Protein AF-A0A6C0J482-F1 (afdb_monomer)

Mean predicted aligned error: 6.35 Å

Solvent-accessible surface area (backbone atoms only — not comparable to full-atom values): 7439 Å² total; per-residue (Å²): 142,80,89,59,47,55,49,44,39,76,65,49,83,85,54,70,43,38,15,42,56,81,60,48,78,44,92,62,67,51,73,50,76,60,36,98,56,25,25,49,38,36,62,78,43,68,75,49,51,52,47,46,54,52,31,46,69,76,36,47,45,55,46,67,61,47,33,73,75,62,43,76,52,40,61,47,75,46,96,84,71,48,76,46,70,68,26,27,78,71,31,33,31,37,23,62,46,95,92,48,67,41,35,28,40,30,31,26,76,95,74,75,42,75,47,78,46,46,54,65,64,43,53,55,47,57,64,73,76,106

Structure (mmCIF, N/CA/C/O backbone):
data_AF-A0A6C0J482-F1
#
_entry.id   AF-A0A6C0J482-F1
#
loop_
_atom_site.group_PDB
_atom_site.id
_atom_site.type_symbol
_atom_site.label_atom_id
_atom_site.label_alt_id
_atom_site.label_comp_id
_atom_site.label_asym_id
_atom_site.label_entity_id
_atom_site.label_seq_id
_atom_site.pdbx_PDB_ins_code
_atom_site.Cartn_x
_atom_site.Cartn_y
_atom_site.Cartn_z
_atom_site.occupancy
_atom_site.B_iso_or_equiv
_atom_site.auth_seq_id
_atom_site.auth_comp_id
_atom_site.auth_asym_id
_atom_site.auth_atom_id
_atom_site.pdbx_PDB_model_num
ATOM 1 N N . MET A 1 1 ? 4.891 -6.454 -28.876 1.00 41.16 1 MET A N 1
ATOM 2 C CA . MET A 1 1 ? 4.840 -7.198 -27.600 1.00 41.16 1 MET A CA 1
ATOM 3 C C . MET A 1 1 ? 5.549 -6.371 -26.543 1.00 41.16 1 MET A C 1
ATOM 5 O O . MET A 1 1 ? 6.723 -6.107 -26.739 1.00 41.16 1 MET A O 1
ATOM 9 N N . SER A 1 2 ? 4.859 -5.928 -25.492 1.00 31.78 2 SER A N 1
ATOM 10 C CA . SER A 1 2 ? 5.462 -5.668 -24.174 1.00 31.78 2 SER A CA 1
ATOM 11 C C . SER A 1 2 ? 4.338 -5.309 -23.203 1.00 31.78 2 SER A C 1
ATOM 13 O O . SER A 1 2 ? 3.876 -4.170 -23.154 1.00 31.78 2 SER A O 1
ATOM 15 N N . THR A 1 3 ? 3.819 -6.297 -22.482 1.00 41.31 3 THR A N 1
ATOM 16 C CA . THR A 1 3 ? 2.988 -6.046 -21.302 1.00 41.31 3 THR A CA 1
ATOM 17 C C . THR A 1 3 ? 3.914 -5.549 -20.203 1.00 41.31 3 THR A C 1
ATOM 19 O O . THR A 1 3 ? 4.513 -6.333 -19.475 1.00 41.31 3 THR A O 1
ATOM 22 N N . THR A 1 4 ? 4.090 -4.231 -20.167 1.00 52.97 4 THR A N 1
ATOM 23 C CA . THR A 1 4 ? 4.883 -3.521 -19.164 1.00 52.97 4 THR A CA 1
ATOM 24 C C . THR A 1 4 ? 4.254 -3.769 -17.790 1.00 52.97 4 THR A C 1
ATOM 26 O O . THR A 1 4 ? 3.156 -3.280 -17.522 1.00 52.97 4 THR A O 1
ATOM 29 N N . ILE A 1 5 ? 4.916 -4.537 -16.921 1.00 61.94 5 ILE A N 1
ATOM 30 C CA . ILE A 1 5 ? 4.511 -4.664 -15.515 1.00 61.94 5 ILE A CA 1
ATOM 31 C C . ILE A 1 5 ? 5.040 -3.416 -14.811 1.00 61.94 5 ILE A C 1
ATOM 33 O O . ILE A 1 5 ? 6.175 -3.368 -14.343 1.00 61.94 5 ILE A O 1
ATOM 37 N N . ILE A 1 6 ? 4.239 -2.350 -14.851 1.00 68.19 6 ILE A N 1
ATOM 38 C CA . ILE A 1 6 ? 4.616 -1.054 -14.277 1.00 68.19 6 ILE A CA 1
ATOM 39 C C . ILE A 1 6 ? 4.280 -1.021 -12.787 1.00 68.19 6 ILE A C 1
ATOM 41 O O . ILE A 1 6 ? 4.961 -0.329 -12.056 1.00 68.19 6 ILE A O 1
ATOM 45 N N . TYR A 1 7 ? 3.323 -1.824 -12.315 1.00 80.31 7 TYR A N 1
ATOM 46 C CA . TYR A 1 7 ? 2.885 -1.841 -10.920 1.00 80.31 7 TYR A CA 1
ATOM 47 C C . TYR A 1 7 ? 3.832 -2.625 -9.997 1.00 80.31 7 TYR A C 1
ATOM 49 O O . TYR A 1 7 ? 4.496 -3.576 -10.440 1.00 80.31 7 TYR A O 1
ATOM 57 N N . PRO A 1 8 ? 3.893 -2.252 -8.707 1.00 80.06 8 PRO A N 1
ATOM 58 C CA . PRO A 1 8 ? 4.647 -3.018 -7.734 1.00 80.06 8 PRO A CA 1
ATOM 59 C C . PRO A 1 8 ? 4.005 -4.395 -7.552 1.00 80.06 8 PRO A C 1
ATOM 61 O O . PRO A 1 8 ? 2.791 -4.546 -7.668 1.00 80.06 8 PRO A O 1
ATOM 64 N N . HIS A 1 9 ? 4.837 -5.401 -7.304 1.00 77.69 9 HIS A N 1
ATOM 65 C CA . HIS A 1 9 ? 4.429 -6.800 -7.172 1.00 77.69 9 HIS A CA 1
ATOM 66 C C . HIS A 1 9 ? 5.263 -7.494 -6.097 1.00 77.69 9 HIS A C 1
ATOM 68 O O . HIS A 1 9 ? 6.298 -6.985 -5.650 1.00 77.69 9 HIS A O 1
ATOM 74 N N . ARG A 1 10 ? 4.826 -8.692 -5.697 1.00 77.88 10 ARG A N 1
ATOM 75 C CA . ARG A 1 10 ? 5.607 -9.546 -4.799 1.00 77.88 10 ARG A CA 1
ATOM 76 C C . ARG A 1 10 ? 6.900 -9.963 -5.498 1.00 77.88 10 ARG A C 1
ATOM 78 O O . ARG A 1 10 ? 6.890 -10.620 -6.540 1.00 77.88 10 ARG A O 1
ATOM 85 N N . ILE A 1 11 ? 8.025 -9.583 -4.909 1.00 73.94 11 ILE A N 1
ATOM 86 C CA . ILE A 1 11 ? 9.365 -9.964 -5.340 1.00 73.94 11 ILE A CA 1
ATOM 87 C C . ILE A 1 11 ? 9.611 -11.396 -4.854 1.00 73.94 11 ILE A C 1
ATOM 89 O O . ILE A 1 11 ? 10.184 -11.639 -3.791 1.00 73.94 11 ILE A O 1
ATOM 93 N N . GLU A 1 12 ? 9.132 -12.366 -5.629 1.00 66.94 12 GLU A N 1
ATOM 94 C CA . GLU A 1 12 ? 9.393 -13.783 -5.388 1.00 66.94 12 GLU A CA 1
ATOM 95 C C . GLU A 1 12 ? 10.813 -14.183 -5.817 1.00 66.94 12 GLU A C 1
ATOM 97 O O . GLU A 1 12 ? 11.409 -13.601 -6.729 1.00 66.94 12 GLU A O 1
ATOM 102 N N . PHE A 1 13 ? 11.350 -15.251 -5.211 1.00 57.16 13 PHE A N 1
ATOM 103 C CA . PHE A 1 13 ? 12.639 -15.838 -5.604 1.00 57.16 13 PHE A CA 1
ATOM 104 C C . PHE A 1 13 ? 12.699 -16.219 -7.097 1.00 57.16 13 PHE A C 1
ATOM 106 O O . PHE A 1 13 ? 13.783 -16.192 -7.675 1.00 57.16 13 PHE A O 1
ATOM 113 N N . LEU A 1 14 ? 11.555 -16.528 -7.721 1.00 50.66 14 LEU A N 1
ATOM 114 C CA . LEU A 1 14 ? 11.443 -16.964 -9.118 1.00 50.66 14 LEU A CA 1
ATOM 115 C C . LEU A 1 14 ? 11.651 -15.836 -10.145 1.00 50.66 14 LEU A C 1
ATOM 117 O O . LEU A 1 14 ? 12.044 -16.116 -11.275 1.00 50.66 14 LEU A O 1
ATOM 121 N N . ASN A 1 15 ? 11.456 -14.569 -9.758 1.00 57.84 15 ASN A N 1
ATOM 122 C CA . ASN A 1 15 ? 11.677 -13.409 -10.636 1.00 57.84 15 ASN A CA 1
ATOM 123 C C . ASN A 1 15 ? 13.085 -12.806 -10.503 1.00 57.84 15 ASN A C 1
ATOM 125 O O . ASN A 1 15 ? 13.415 -11.823 -11.174 1.00 57.84 15 ASN A O 1
ATOM 129 N N . ARG A 1 16 ? 13.951 -13.408 -9.676 1.00 65.19 16 ARG A N 1
ATOM 130 C CA . ARG A 1 16 ? 15.355 -13.001 -9.571 1.00 65.19 16 ARG A CA 1
ATOM 131 C C . ARG A 1 16 ? 16.025 -13.160 -10.928 1.00 65.19 16 ARG A C 1
ATOM 133 O O . ARG A 1 16 ? 16.144 -14.260 -11.454 1.00 65.19 16 ARG A O 1
ATOM 140 N N . GLY A 1 17 ? 16.472 -12.045 -11.486 1.00 73.56 17 GLY A N 1
ATOM 141 C CA . GLY A 1 17 ? 17.183 -12.027 -12.758 1.00 73.56 17 GLY A CA 1
ATOM 142 C C . GLY A 1 17 ? 16.494 -11.222 -13.851 1.00 73.56 17 GLY A C 1
ATOM 143 O O . GLY A 1 17 ? 17.178 -10.925 -14.817 1.00 73.56 17 GLY A O 1
ATOM 144 N N . LYS A 1 18 ? 15.214 -10.829 -13.730 1.00 83.75 18 LYS A N 1
ATOM 145 C CA . LYS A 1 18 ? 14.492 -10.109 -14.800 1.00 83.75 18 LYS A CA 1
ATOM 14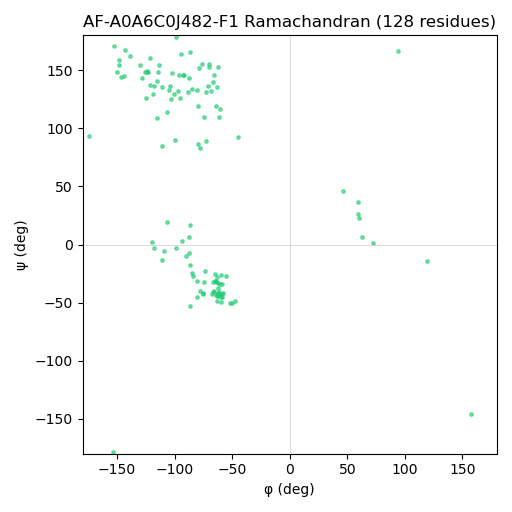6 C C . LYS A 1 18 ? 14.035 -8.715 -14.389 1.00 83.75 18 LYS A C 1
ATOM 148 O O . LYS A 1 18 ? 13.462 -8.542 -13.322 1.00 83.75 18 LYS A O 1
ATOM 153 N N . CYS A 1 19 ? 14.219 -7.729 -15.264 1.00 85.12 19 CYS A N 1
ATOM 154 C CA . CYS A 1 19 ? 13.655 -6.398 -15.047 1.00 85.12 19 CYS A CA 1
ATOM 155 C C . CYS A 1 19 ? 12.123 -6.409 -15.149 1.00 85.12 19 CYS A C 1
ATOM 157 O O . CYS A 1 19 ? 11.577 -6.898 -16.136 1.00 85.12 19 CYS A O 1
ATOM 159 N N . SER A 1 20 ? 11.434 -5.795 -14.187 1.00 82.38 20 SER A N 1
ATOM 160 C CA . SER A 1 20 ? 9.969 -5.674 -14.164 1.00 82.38 20 SER A CA 1
ATOM 161 C C . SER A 1 20 ? 9.415 -4.854 -15.334 1.00 82.38 20 SER A C 1
ATOM 163 O O . SER A 1 20 ? 8.301 -5.089 -15.789 1.00 82.38 20 SER A O 1
ATOM 165 N N . VAL A 1 21 ? 10.207 -3.916 -15.861 1.00 85.94 21 VAL A N 1
ATOM 166 C CA . VAL A 1 21 ? 9.773 -3.002 -16.925 1.00 85.94 21 VAL A CA 1
ATOM 167 C C . VAL A 1 21 ? 9.969 -3.607 -18.312 1.00 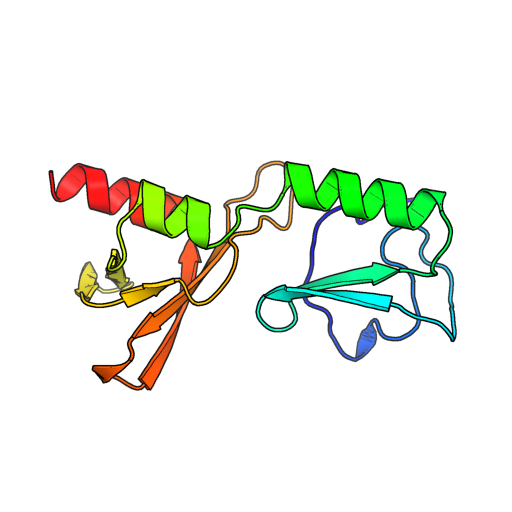85.94 21 VAL A C 1
ATOM 169 O O . VAL A 1 21 ? 9.038 -3.623 -19.114 1.00 85.94 21 VAL A O 1
ATOM 172 N N . CYS A 1 22 ? 11.183 -4.071 -18.621 1.00 86.38 22 CYS A N 1
ATOM 173 C CA . CYS A 1 22 ? 11.549 -4.522 -19.968 1.00 86.38 22 CYS A CA 1
ATOM 174 C C . CYS A 1 22 ? 11.738 -6.040 -20.097 1.00 86.38 22 CYS A C 1
ATOM 176 O O . CYS A 1 22 ? 11.956 -6.531 -21.201 1.00 86.38 22 CYS A O 1
ATOM 178 N N . GLY A 1 23 ? 11.674 -6.793 -18.995 1.00 84.94 23 GLY A N 1
ATOM 179 C CA . GLY A 1 23 ? 11.809 -8.253 -18.990 1.00 84.94 23 GLY A CA 1
ATOM 180 C C . GLY A 1 23 ? 13.225 -8.780 -19.245 1.00 84.94 23 GLY A C 1
ATOM 181 O O . GLY A 1 23 ? 13.412 -9.998 -19.280 1.00 84.94 23 GLY A O 1
ATOM 182 N N . SER A 1 24 ? 14.223 -7.906 -19.425 1.00 84.69 24 SER A N 1
ATOM 183 C CA . SER A 1 24 ? 15.596 -8.315 -19.731 1.00 84.69 24 SER A CA 1
ATOM 184 C C . SER A 1 24 ? 16.237 -9.067 -18.566 1.00 84.69 24 SER A C 1
ATOM 186 O O . SER A 1 24 ? 16.055 -8.705 -17.400 1.00 84.69 24 SER A O 1
ATOM 188 N N . LEU A 1 25 ? 16.999 -10.117 -18.893 1.00 83.94 25 LEU A N 1
ATOM 189 C CA . LEU A 1 25 ? 17.823 -10.821 -17.918 1.00 83.94 25 LEU A CA 1
ATOM 190 C C . LEU A 1 25 ? 19.035 -9.954 -17.541 1.00 83.94 25 LEU A C 1
ATOM 192 O O . LEU A 1 25 ? 19.725 -9.446 -18.422 1.00 83.94 25 LEU A O 1
ATOM 196 N N . THR A 1 26 ? 19.312 -9.788 -16.250 1.00 72.12 26 THR A N 1
ATOM 197 C CA . THR A 1 26 ? 20.441 -8.993 -15.744 1.00 72.12 26 THR A CA 1
ATOM 198 C C . THR A 1 26 ? 21.059 -9.613 -14.489 1.00 72.12 26 THR A C 1
ATOM 200 O O . THR A 1 26 ? 20.368 -10.174 -13.640 1.00 72.12 26 THR A O 1
ATOM 203 N N . GLN A 1 27 ? 22.384 -9.486 -14.366 1.00 65.00 27 GLN A N 1
ATOM 204 C CA . GLN A 1 27 ? 23.140 -9.849 -13.160 1.00 65.00 27 GLN A CA 1
ATOM 205 C C . GLN A 1 27 ? 23.195 -8.709 -12.130 1.00 65.00 27 GLN A C 1
ATOM 207 O O . GLN A 1 27 ? 23.489 -8.945 -10.961 1.00 65.00 27 GLN A O 1
ATOM 212 N N . LYS A 1 28 ? 22.913 -7.468 -12.549 1.00 65.88 28 LYS A N 1
ATOM 213 C CA . LYS A 1 28 ? 22.951 -6.269 -11.706 1.00 65.88 28 LYS A CA 1
ATOM 214 C C . LYS A 1 28 ? 21.527 -5.770 -11.507 1.00 65.88 28 LYS A C 1
ATOM 216 O O . LYS A 1 28 ? 21.046 -4.919 -12.252 1.00 65.88 28 LYS A O 1
ATOM 221 N N . ILE A 1 29 ? 20.859 -6.357 -10.524 1.00 64.69 29 ILE A N 1
ATOM 222 C CA . ILE A 1 29 ? 19.488 -6.025 -10.156 1.00 64.69 29 ILE A CA 1
ATOM 223 C C . ILE A 1 29 ? 19.482 -5.115 -8.943 1.00 64.69 29 ILE A C 1
ATOM 225 O O . ILE A 1 29 ? 20.090 -5.440 -7.924 1.00 64.69 29 ILE A O 1
ATOM 229 N N . VAL A 1 30 ? 18.745 -4.011 -9.043 1.00 68.94 30 VAL A N 1
ATOM 230 C CA . VAL A 1 30 ? 18.389 -3.188 -7.884 1.00 68.94 30 VAL A CA 1
ATOM 231 C C . VAL A 1 30 ? 16.943 -3.482 -7.512 1.00 68.94 30 VAL A C 1
ATOM 233 O O . VAL A 1 30 ? 16.043 -3.395 -8.350 1.00 68.94 30 VAL A O 1
ATOM 236 N N . ASN A 1 31 ? 16.744 -3.859 -6.249 1.00 69.69 31 ASN A N 1
ATOM 237 C CA . ASN A 1 31 ? 15.428 -4.086 -5.666 1.00 69.69 31 ASN A CA 1
ATOM 238 C C . ASN A 1 31 ? 14.984 -2.816 -4.949 1.00 69.69 31 ASN A C 1
ATOM 240 O O . ASN A 1 31 ? 15.687 -2.310 -4.074 1.00 69.69 31 ASN A O 1
ATOM 244 N N . THR A 1 32 ? 13.805 -2.326 -5.303 1.00 67.56 32 THR A N 1
ATOM 245 C CA . THR A 1 32 ? 13.155 -1.213 -4.608 1.00 67.56 32 THR A CA 1
ATOM 246 C C . THR A 1 32 ? 12.121 -1.805 -3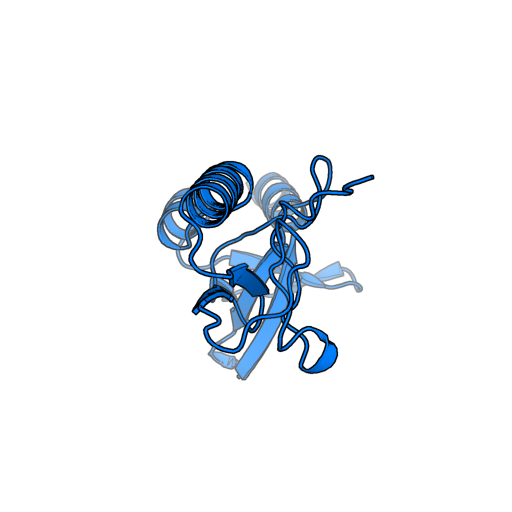.659 1.00 67.56 32 THR A C 1
ATOM 248 O O . THR A 1 32 ? 10.996 -2.073 -4.053 1.00 67.56 32 THR A O 1
ATOM 251 N N . ASN A 1 33 ? 12.515 -2.106 -2.421 1.00 66.44 33 ASN A N 1
ATOM 252 C CA . ASN A 1 33 ? 11.582 -2.652 -1.432 1.00 66.44 33 ASN A CA 1
ATOM 253 C C . ASN A 1 33 ? 10.652 -1.532 -0.935 1.00 66.44 33 ASN A C 1
ATOM 255 O O . ASN A 1 33 ? 11.095 -0.641 -0.216 1.00 66.44 33 ASN A O 1
ATOM 259 N N . LEU A 1 34 ? 9.376 -1.588 -1.319 1.00 68.94 34 LEU A N 1
ATOM 260 C CA . LEU A 1 34 ? 8.305 -0.704 -0.846 1.00 68.94 34 LEU A CA 1
ATOM 261 C C . LEU A 1 34 ? 7.759 -1.120 0.520 1.00 68.94 34 LEU A C 1
ATOM 263 O O . LEU A 1 34 ? 7.479 -0.296 1.387 1.00 68.94 34 LEU A O 1
ATOM 267 N N . SER A 1 35 ? 7.535 -2.422 0.655 1.00 67.88 35 SER A N 1
ATOM 268 C CA . SER A 1 35 ? 7.006 -3.100 1.832 1.00 67.88 35 SER A CA 1
ATOM 269 C C . SER A 1 35 ? 7.510 -4.545 1.811 1.00 67.88 35 SER A C 1
ATOM 271 O O . SER A 1 35 ? 8.299 -4.903 0.936 1.00 67.88 35 SER A O 1
ATOM 273 N N . HIS A 1 36 ? 7.114 -5.367 2.783 1.00 67.25 36 HIS A N 1
ATOM 274 C CA . HIS A 1 36 ? 7.557 -6.755 2.967 1.00 67.25 36 HIS A CA 1
ATOM 275 C C . HIS A 1 36 ? 7.578 -7.573 1.654 1.00 67.25 36 HIS A C 1
ATOM 277 O O . HIS A 1 36 ? 6.589 -8.201 1.283 1.00 67.25 36 HIS A O 1
ATOM 283 N N . PHE A 1 37 ? 8.735 -7.597 0.979 1.00 72.69 37 PHE A N 1
ATOM 284 C CA . PHE A 1 37 ? 8.960 -8.225 -0.332 1.00 72.69 37 PHE A CA 1
ATOM 285 C C . PHE A 1 37 ? 8.091 -7.681 -1.474 1.00 72.69 37 PHE A C 1
ATOM 287 O O . PHE A 1 37 ? 7.835 -8.398 -2.435 1.00 72.69 37 PHE A O 1
ATOM 294 N N . PHE A 1 38 ? 7.640 -6.433 -1.394 1.00 79.62 38 PHE A N 1
ATOM 295 C CA . PHE A 1 38 ? 6.839 -5.792 -2.431 1.00 79.62 38 PHE A CA 1
ATOM 296 C C . PHE A 1 38 ? 7.642 -4.693 -3.122 1.00 79.62 38 PHE A C 1
ATOM 298 O O . PHE A 1 38 ? 8.309 -3.911 -2.442 1.00 79.62 38 PHE A O 1
ATOM 305 N N . GLY A 1 39 ? 7.593 -4.617 -4.451 1.00 84.25 39 GLY A N 1
ATOM 306 C CA . GLY A 1 39 ? 8.321 -3.587 -5.186 1.00 84.25 39 GLY A CA 1
ATOM 307 C C . GLY A 1 39 ? 8.605 -3.930 -6.639 1.00 84.25 39 GLY A C 1
ATOM 308 O O . GLY A 1 39 ? 7.805 -4.594 -7.297 1.00 84.25 39 GLY A O 1
ATOM 309 N N . TRP A 1 40 ? 9.757 -3.463 -7.128 1.00 85.62 40 TRP A N 1
ATOM 310 C CA . TRP A 1 40 ? 10.229 -3.711 -8.490 1.00 85.62 40 TRP A CA 1
ATOM 311 C C . TRP A 1 40 ? 11.666 -4.208 -8.525 1.00 85.62 40 TRP A C 1
ATOM 313 O O . TRP A 1 40 ? 12.501 -3.884 -7.674 1.00 85.62 40 TRP A O 1
ATOM 323 N N . THR A 1 41 ? 11.955 -4.921 -9.604 1.00 83.94 41 THR A N 1
ATOM 324 C CA . THR A 1 41 ? 13.276 -5.379 -10.008 1.00 83.94 41 THR A CA 1
ATOM 325 C C . THR A 1 41 ? 13.736 -4.536 -11.201 1.00 83.94 41 THR A C 1
ATOM 327 O O . THR A 1 41 ? 13.142 -4.600 -12.279 1.00 83.94 41 THR A O 1
ATOM 330 N N . SER A 1 42 ? 14.790 -3.731 -11.043 1.00 82.75 42 SER A N 1
ATOM 331 C CA . SER A 1 42 ? 15.330 -2.905 -12.139 1.00 82.75 42 SER A CA 1
ATOM 332 C C . SER A 1 42 ? 16.597 -3.499 -12.759 1.00 82.75 42 SER A C 1
ATOM 334 O O . SER A 1 42 ? 17.415 -4.096 -12.060 1.00 82.75 42 SER A O 1
ATOM 336 N N . CYS A 1 43 ? 16.788 -3.289 -14.068 1.00 85.75 43 CYS A N 1
ATOM 337 C CA . CYS A 1 43 ? 18.058 -3.524 -14.765 1.00 85.75 43 CYS A CA 1
ATOM 338 C C . CYS A 1 43 ? 19.015 -2.317 -14.739 1.00 85.75 43 CYS A C 1
ATOM 340 O O . CYS A 1 43 ? 20.058 -2.376 -15.391 1.00 85.75 43 CYS A O 1
ATOM 342 N N . ASN A 1 44 ? 18.686 -1.246 -14.003 1.00 82.25 44 ASN A N 1
ATOM 343 C CA . ASN A 1 44 ? 19.441 0.017 -13.925 1.00 82.25 44 ASN A CA 1
ATOM 344 C C . ASN A 1 44 ? 19.603 0.747 -15.268 1.00 82.25 44 ASN A C 1
ATOM 346 O O . ASN A 1 44 ? 20.552 1.508 -15.467 1.00 82.25 44 ASN A O 1
ATOM 350 N N . GLN A 1 45 ? 18.717 0.483 -16.228 1.00 87.50 45 GLN A N 1
ATOM 351 C CA . GLN A 1 45 ? 18.598 1.331 -17.406 1.00 87.50 45 GLN A CA 1
ATOM 352 C C . GLN A 1 45 ? 17.764 2.553 -17.034 1.00 87.50 45 GLN A C 1
ATOM 354 O O . GLN A 1 45 ? 16.685 2.400 -16.464 1.00 87.50 45 GLN A O 1
ATOM 359 N N . LYS A 1 46 ? 18.237 3.745 -17.417 1.00 88.75 46 LYS A N 1
ATOM 360 C CA . LYS A 1 46 ? 17.596 5.029 -17.096 1.00 88.75 46 LYS A CA 1
ATOM 361 C C . LYS A 1 46 ? 16.088 5.021 -17.380 1.00 88.75 46 LYS A C 1
ATOM 363 O O . LYS A 1 46 ? 15.304 5.337 -16.494 1.00 88.75 46 LYS A O 1
ATOM 368 N N . ASP A 1 47 ? 15.683 4.555 -18.559 1.00 88.88 47 ASP A N 1
ATOM 369 C CA . ASP A 1 47 ? 14.271 4.493 -18.961 1.00 88.88 47 ASP A CA 1
ATOM 370 C C . ASP A 1 47 ? 13.432 3.543 -18.087 1.00 88.88 47 ASP A C 1
ATOM 372 O O . ASP A 1 47 ? 12.234 3.756 -17.892 1.00 88.88 47 ASP A O 1
ATOM 376 N N . CYS A 1 48 ? 14.036 2.469 -17.566 1.00 87.06 48 CYS A N 1
ATOM 377 C CA . CYS A 1 48 ? 13.360 1.544 -16.656 1.00 87.06 48 CYS A CA 1
ATOM 378 C C . CYS A 1 48 ? 13.219 2.154 -15.259 1.00 87.06 48 CYS A C 1
ATOM 380 O O . CYS A 1 48 ? 12.148 2.059 -14.662 1.00 87.06 48 CYS A O 1
ATOM 382 N N . ASP A 1 49 ? 14.261 2.824 -14.769 1.00 85.31 49 ASP A N 1
ATOM 383 C CA . ASP A 1 49 ? 14.244 3.494 -13.467 1.00 85.31 49 ASP A CA 1
ATOM 384 C C . ASP A 1 49 ? 13.248 4.660 -13.444 1.00 85.31 49 ASP A C 1
ATOM 386 O O . ASP A 1 49 ? 12.501 4.820 -12.478 1.00 85.31 49 ASP A O 1
ATOM 390 N N . GLU A 1 50 ? 13.168 5.439 -14.526 1.00 88.50 50 GLU A N 1
ATOM 391 C CA . GLU A 1 50 ? 12.185 6.518 -14.670 1.00 88.50 50 GLU A CA 1
ATOM 392 C C . GLU A 1 50 ? 10.747 5.984 -14.651 1.00 88.50 50 GLU A C 1
ATO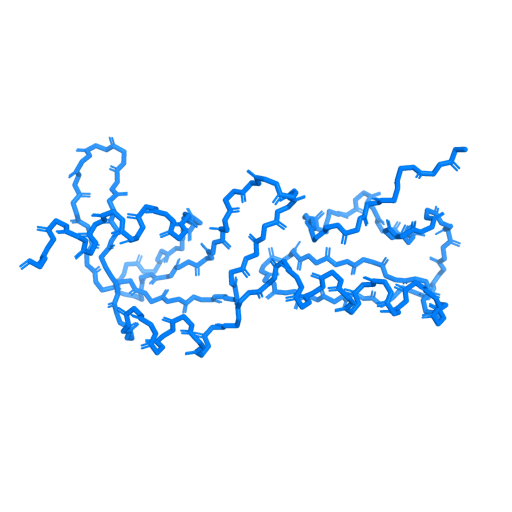M 394 O O . GLU A 1 50 ? 9.895 6.544 -13.958 1.00 88.50 50 GLU A O 1
ATOM 399 N N . LYS A 1 51 ? 10.481 4.854 -15.320 1.00 88.12 51 LYS A N 1
ATOM 400 C CA . LYS A 1 51 ? 9.162 4.198 -15.297 1.00 88.12 51 LYS A CA 1
ATOM 401 C C . LYS A 1 51 ? 8.803 3.636 -13.925 1.00 88.12 51 LYS A C 1
ATOM 403 O O . LYS A 1 51 ? 7.662 3.782 -13.496 1.00 88.12 51 LYS A O 1
ATOM 408 N N . ILE A 1 52 ? 9.759 3.027 -13.221 1.00 86.69 52 ILE A N 1
ATOM 409 C CA . ILE A 1 52 ? 9.551 2.553 -11.844 1.00 86.69 52 ILE A CA 1
ATOM 410 C C . ILE A 1 52 ? 9.246 3.737 -10.926 1.00 86.69 52 ILE A C 1
ATOM 412 O O . ILE A 1 52 ? 8.301 3.677 -10.146 1.00 86.69 52 ILE A O 1
ATOM 416 N N . LYS A 1 53 ? 9.992 4.840 -11.050 1.00 86.50 53 LYS A N 1
ATOM 417 C CA . LYS A 1 53 ? 9.759 6.054 -10.260 1.00 86.50 53 LYS A CA 1
ATOM 418 C C . LYS A 1 53 ? 8.387 6.664 -10.543 1.00 86.50 53 LYS A C 1
ATOM 420 O O . LYS A 1 53 ? 7.702 7.075 -9.609 1.00 86.50 53 LYS A O 1
ATOM 425 N N . GLN A 1 54 ? 7.979 6.716 -11.810 1.00 87.44 54 GLN A N 1
ATOM 426 C CA . GLN A 1 54 ? 6.639 7.163 -12.172 1.00 87.44 54 GLN A CA 1
ATOM 427 C C . GLN A 1 54 ? 5.582 6.267 -11.521 1.00 87.44 54 GLN A C 1
ATOM 429 O O . GLN A 1 54 ? 4.694 6.781 -10.844 1.00 87.44 54 GLN A O 1
ATOM 434 N N . SER A 1 55 ? 5.722 4.942 -11.639 1.00 87.44 55 SER A N 1
ATOM 435 C CA . SER A 1 55 ? 4.783 4.030 -10.992 1.00 87.44 55 SER A CA 1
ATOM 436 C C . SER A 1 55 ? 4.742 4.222 -9.490 1.00 87.44 55 SER A C 1
ATOM 438 O O . SER A 1 55 ? 3.656 4.281 -8.934 1.00 87.44 55 SER A O 1
ATOM 440 N N . TYR A 1 56 ? 5.896 4.333 -8.831 1.00 87.75 56 TYR A N 1
ATOM 441 C CA . TYR A 1 56 ? 5.979 4.540 -7.390 1.00 87.75 56 TYR A CA 1
ATOM 442 C C . TYR A 1 56 ? 5.076 5.691 -6.954 1.00 87.75 56 TYR A C 1
ATOM 444 O O . TYR A 1 56 ? 4.248 5.508 -6.063 1.00 87.75 56 TYR A O 1
ATOM 452 N N . ASN A 1 57 ? 5.188 6.835 -7.630 1.00 86.62 57 ASN A N 1
ATOM 453 C CA . ASN A 1 57 ? 4.418 8.034 -7.311 1.00 86.62 57 ASN A CA 1
ATOM 454 C C . ASN A 1 57 ? 2.912 7.857 -7.564 1.00 86.62 57 ASN A C 1
ATOM 456 O O . ASN A 1 57 ? 2.099 8.458 -6.870 1.00 86.62 57 ASN A O 1
ATOM 460 N N . GLU A 1 58 ? 2.530 7.050 -8.554 1.00 87.69 58 GLU A N 1
ATOM 461 C CA . GLU A 1 58 ? 1.126 6.809 -8.911 1.00 87.69 58 GLU A CA 1
ATOM 462 C C . GLU A 1 58 ? 0.465 5.726 -8.044 1.00 87.69 58 GLU A C 1
ATOM 464 O O . GLU A 1 58 ? -0.756 5.710 -7.864 1.00 87.69 58 GLU A O 1
ATOM 469 N N . THR A 1 59 ? 1.251 4.785 -7.524 1.00 89.88 59 THR A N 1
ATOM 470 C CA . THR A 1 59 ? 0.735 3.535 -6.951 1.00 89.88 59 THR A CA 1
ATOM 471 C C . THR A 1 59 ? 1.077 3.345 -5.490 1.00 89.88 59 THR A C 1
ATOM 473 O O . THR A 1 59 ? 0.714 2.304 -4.953 1.00 89.88 59 THR A O 1
ATOM 476 N N . THR A 1 60 ? 1.755 4.300 -4.853 1.00 90.50 60 THR A N 1
ATOM 477 C CA . THR A 1 60 ? 2.226 4.181 -3.467 1.00 90.50 60 THR A CA 1
ATOM 478 C C . THR A 1 60 ? 1.784 5.382 -2.639 1.00 90.50 60 THR A C 1
ATOM 480 O O . THR A 1 60 ? 1.756 6.511 -3.120 1.00 90.50 60 THR A O 1
ATOM 483 N N . THR A 1 61 ? 1.451 5.149 -1.376 1.00 92.69 61 THR A N 1
ATOM 484 C CA . THR A 1 61 ? 1.265 6.191 -0.360 1.00 92.69 61 THR A CA 1
ATOM 485 C C . THR A 1 61 ? 2.181 5.871 0.807 1.00 92.69 61 THR A C 1
ATOM 487 O O . THR A 1 61 ? 2.164 4.750 1.320 1.00 92.69 61 THR A O 1
ATOM 490 N N . ASP A 1 62 ? 3.016 6.829 1.192 1.00 92.31 62 ASP A N 1
ATOM 491 C CA . ASP A 1 62 ? 3.986 6.646 2.263 1.00 92.31 62 ASP A CA 1
ATOM 492 C C . ASP A 1 62 ? 3.313 6.541 3.639 1.00 92.31 62 ASP A C 1
ATOM 494 O O . ASP A 1 62 ? 2.222 7.068 3.875 1.00 92.31 62 ASP A O 1
ATOM 498 N N . ILE A 1 63 ? 3.982 5.841 4.551 1.00 93.50 63 ILE A N 1
ATOM 499 C CA . ILE A 1 63 ? 3.480 5.582 5.900 1.00 93.50 63 ILE A CA 1
ATOM 500 C C . ILE A 1 63 ? 3.200 6.863 6.703 1.00 93.50 63 ILE A C 1
ATOM 502 O O . ILE A 1 63 ? 2.236 6.898 7.466 1.00 93.50 63 ILE A O 1
ATOM 506 N N . GLU A 1 64 ? 3.980 7.931 6.515 1.00 94.94 64 GLU A N 1
ATOM 507 C CA . GLU A 1 64 ? 3.796 9.197 7.237 1.00 94.94 64 GLU A CA 1
ATOM 508 C C . GLU A 1 64 ? 2.486 9.876 6.817 1.00 94.94 64 GLU A C 1
ATOM 510 O O . GLU A 1 64 ? 1.703 10.321 7.662 1.00 94.94 64 GLU A O 1
ATOM 515 N N . THR A 1 65 ? 2.189 9.877 5.516 1.00 95.88 65 THR A N 1
ATOM 516 C CA . THR A 1 65 ? 0.914 10.340 4.960 1.00 95.88 65 THR A CA 1
ATOM 517 C C . THR A 1 65 ? -0.261 9.515 5.486 1.00 95.88 65 THR A C 1
ATOM 519 O O . THR A 1 65 ? -1.306 10.083 5.823 1.00 95.88 65 THR A O 1
ATOM 522 N N . LEU A 1 66 ? -0.107 8.191 5.608 1.00 95.75 66 LEU A N 1
ATOM 523 C CA . LEU A 1 66 ? -1.142 7.327 6.186 1.00 95.75 66 LEU A CA 1
ATOM 524 C C . LEU A 1 66 ? -1.400 7.667 7.656 1.00 95.75 66 LEU A C 1
ATOM 526 O O . LEU A 1 66 ? -2.550 7.895 8.028 1.00 95.75 66 LEU A O 1
ATOM 530 N N . ILE A 1 67 ? -0.348 7.780 8.470 1.00 96.19 67 ILE A N 1
ATOM 531 C CA . ILE A 1 67 ? -0.452 8.148 9.889 1.00 96.19 67 ILE A CA 1
ATOM 532 C C . ILE A 1 67 ? -1.119 9.518 10.041 1.00 96.19 67 ILE A C 1
ATOM 534 O O . ILE A 1 67 ? -2.018 9.686 10.861 1.00 96.19 67 ILE A O 1
ATOM 538 N N . LYS A 1 68 ? -0.758 10.495 9.204 1.00 96.56 68 LYS A N 1
ATOM 539 C CA . LYS A 1 68 ? -1.387 11.822 9.221 1.00 96.56 68 LYS A CA 1
ATOM 540 C C . LYS A 1 68 ? -2.882 11.771 8.888 1.00 96.56 68 LYS A C 1
ATOM 542 O O . LYS A 1 68 ? -3.657 12.543 9.450 1.00 96.56 68 LYS A O 1
ATOM 547 N N . LYS A 1 69 ? -3.292 10.899 7.962 1.00 95.44 69 LYS A N 1
ATOM 548 C CA . LYS A 1 69 ? -4.691 10.767 7.524 1.00 95.44 69 LYS A CA 1
ATOM 549 C C . LYS A 1 69 ? -5.550 9.987 8.525 1.00 95.44 69 LYS A C 1
ATOM 551 O O . LYS A 1 69 ? -6.708 10.344 8.734 1.00 95.44 69 LYS A O 1
ATOM 556 N N . TYR A 1 70 ? -5.004 8.921 9.100 1.00 94.25 70 TYR A N 1
ATOM 557 C CA . TYR A 1 70 ? -5.759 7.913 9.849 1.00 94.25 70 TYR A CA 1
ATOM 558 C C . TYR A 1 70 ? -5.480 7.902 11.354 1.00 94.25 70 TYR A C 1
ATOM 560 O O . TYR A 1 70 ? -6.250 7.306 12.102 1.00 94.25 70 TYR A O 1
ATOM 568 N N . GLY A 1 71 ? -4.418 8.575 11.792 1.00 93.69 71 GLY A N 1
ATOM 569 C CA . GLY A 1 71 ? -3.895 8.512 13.151 1.00 93.69 71 GLY A CA 1
ATOM 570 C C . GLY A 1 71 ? -2.784 7.473 13.305 1.00 93.69 71 GLY A C 1
ATOM 571 O O . GLY A 1 71 ? -2.572 6.614 12.448 1.00 93.69 71 GLY A O 1
ATOM 572 N N . GLU A 1 72 ? -2.072 7.557 14.430 1.00 93.44 72 GLU A N 1
ATOM 573 C CA . GLU A 1 72 ? -1.010 6.605 14.796 1.00 93.44 72 GLU A CA 1
ATOM 574 C C . GLU A 1 72 ? -1.557 5.194 15.018 1.00 93.44 72 GLU A C 1
ATOM 576 O O . GLU A 1 72 ? -0.885 4.207 14.728 1.00 93.44 72 GLU A O 1
ATOM 581 N N . LYS A 1 73 ? -2.799 5.112 15.504 1.00 94.12 73 LYS A N 1
ATOM 582 C CA . LYS A 1 73 ? -3.502 3.864 15.766 1.00 94.12 73 LYS A CA 1
ATOM 583 C C . LYS A 1 73 ? -4.793 3.801 14.977 1.00 94.12 73 LYS A C 1
ATOM 585 O O . LYS A 1 73 ? -5.569 4.753 14.957 1.00 94.12 73 LYS A O 1
ATOM 590 N N . ILE A 1 74 ? -5.050 2.637 14.402 1.00 94.50 74 ILE A N 1
ATOM 591 C CA . ILE A 1 74 ? -6.251 2.337 13.638 1.00 94.50 74 ILE A CA 1
ATOM 592 C C . ILE A 1 74 ? -7.001 1.154 14.249 1.00 94.50 74 ILE A C 1
ATOM 594 O O . ILE A 1 74 ? -6.461 0.341 15.004 1.00 94.50 74 ILE A O 1
ATOM 598 N N . THR A 1 75 ? -8.276 1.061 13.890 1.00 93.31 75 THR A N 1
ATOM 599 C CA . THR A 1 75 ? -9.113 -0.108 14.162 1.00 93.31 75 THR A CA 1
ATOM 600 C C . THR A 1 75 ? -9.268 -0.899 12.874 1.00 93.31 75 THR A C 1
ATOM 602 O O . THR A 1 75 ? -9.516 -0.318 11.819 1.00 93.31 75 THR A O 1
ATOM 605 N N . ILE A 1 76 ? -9.156 -2.222 12.953 1.00 92.94 76 ILE A N 1
ATOM 606 C CA . ILE A 1 76 ? -9.421 -3.114 11.824 1.00 92.94 76 ILE A CA 1
ATOM 607 C C . ILE A 1 76 ? -10.651 -3.972 12.096 1.00 92.94 76 ILE A C 1
ATOM 609 O O . ILE A 1 76 ? -10.972 -4.298 13.239 1.00 92.94 76 ILE A O 1
ATOM 613 N N . LYS A 1 77 ? -11.307 -4.410 11.022 1.00 90.38 77 LYS A N 1
ATOM 614 C CA . LYS A 1 77 ? -12.408 -5.371 11.079 1.00 90.38 77 LYS A CA 1
ATOM 615 C C . LYS A 1 77 ? -11.941 -6.737 10.604 1.00 90.38 77 LYS A C 1
ATOM 617 O O . LYS A 1 77 ? -11.254 -6.880 9.588 1.00 90.38 77 LYS A O 1
ATOM 622 N N . ARG A 1 78 ? -12.288 -7.769 11.364 1.00 84.19 78 ARG A N 1
ATOM 623 C CA . ARG A 1 78 ? -12.050 -9.166 10.993 1.00 84.19 78 ARG A CA 1
ATOM 624 C C . ARG A 1 78 ? -13.193 -9.704 10.136 1.00 84.19 78 ARG A C 1
ATOM 626 O O . ARG A 1 78 ? -14.282 -9.139 10.096 1.00 84.19 78 ARG A O 1
ATOM 633 N N . SER A 1 79 ? -12.954 -10.844 9.491 1.00 84.50 79 SER A N 1
ATOM 634 C CA . SER A 1 79 ? -13.960 -11.544 8.682 1.00 84.50 79 SER A CA 1
ATOM 635 C C . SER A 1 79 ? -15.201 -11.965 9.479 1.00 84.50 79 SER A C 1
ATOM 637 O O . SER A 1 79 ? -16.282 -12.059 8.915 1.00 84.50 79 SER A O 1
ATOM 639 N N . ASN A 1 80 ? -15.072 -12.167 10.793 1.00 87.69 80 ASN A N 1
ATOM 640 C CA . ASN A 1 80 ? -16.178 -12.467 11.707 1.00 87.69 80 ASN A CA 1
ATOM 641 C C . ASN A 1 80 ? -16.877 -11.205 12.265 1.00 87.69 80 ASN A C 1
ATOM 643 O O . ASN A 1 80 ? -17.555 -11.290 13.285 1.00 87.69 80 ASN A O 1
ATOM 647 N N . ASN A 1 81 ? -16.685 -10.036 11.643 1.00 85.06 81 ASN A N 1
ATOM 648 C CA . ASN A 1 81 ? -17.189 -8.727 12.080 1.00 85.06 81 ASN A CA 1
ATOM 649 C C . ASN A 1 81 ? -16.670 -8.211 13.435 1.00 85.06 81 ASN A C 1
ATOM 651 O O . ASN A 1 81 ? -17.114 -7.153 13.877 1.00 85.06 81 ASN A O 1
ATOM 655 N N . THR A 1 82 ? -15.710 -8.880 14.079 1.00 89.00 82 THR A N 1
ATOM 656 C CA . THR A 1 82 ? -15.070 -8.347 15.290 1.00 89.00 82 THR A CA 1
ATOM 657 C C . THR A 1 82 ? -14.162 -7.164 14.944 1.00 89.00 82 THR A C 1
ATOM 659 O O . THR A 1 82 ? -13.401 -7.229 13.973 1.00 89.00 82 THR A O 1
ATOM 662 N N . LEU A 1 83 ? -14.235 -6.101 15.748 1.00 90.94 83 LEU A N 1
ATOM 663 C CA . LEU A 1 83 ? -13.323 -4.961 15.684 1.00 90.94 83 LEU A CA 1
ATOM 664 C 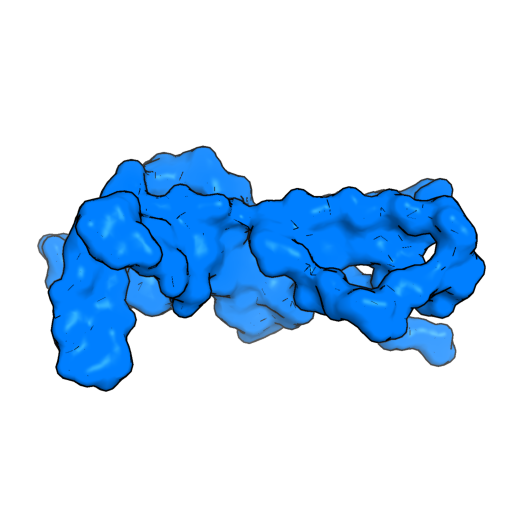C . LEU A 1 83 ? -12.107 -5.222 16.575 1.00 90.94 83 LEU A C 1
ATOM 666 O O . LEU A 1 83 ? -12.254 -5.628 17.726 1.00 90.94 83 LEU A O 1
ATOM 670 N N . GLU A 1 84 ? -10.912 -4.999 16.040 1.00 92.00 84 GLU A N 1
ATOM 671 C CA . GLU A 1 84 ? -9.663 -5.043 16.797 1.00 92.00 84 GLU A CA 1
ATOM 672 C C . GLU A 1 84 ? -8.989 -3.671 16.748 1.00 92.00 84 GLU A C 1
ATOM 674 O O . GLU A 1 84 ? -8.809 -3.098 15.673 1.00 92.00 84 GLU A O 1
ATOM 679 N N . HIS A 1 85 ? -8.613 -3.161 17.917 1.00 91.19 85 HIS A N 1
ATOM 680 C CA . HIS A 1 85 ? -7.993 -1.848 18.094 1.00 91.19 85 HIS A CA 1
ATOM 681 C C . HIS A 1 85 ? -6.465 -1.958 18.214 1.00 91.19 85 HIS A C 1
ATOM 683 O O . HIS A 1 85 ? -5.909 -3.060 18.182 1.00 91.19 85 HIS A O 1
ATOM 689 N N . ASP A 1 86 ? -5.799 -0.809 18.357 1.00 93.38 86 ASP A N 1
ATOM 690 C CA . ASP A 1 86 ? -4.350 -0.703 18.584 1.00 93.38 86 ASP A CA 1
ATOM 691 C C . ASP A 1 86 ? -3.497 -1.333 17.472 1.00 93.38 86 ASP A C 1
ATOM 693 O O . ASP A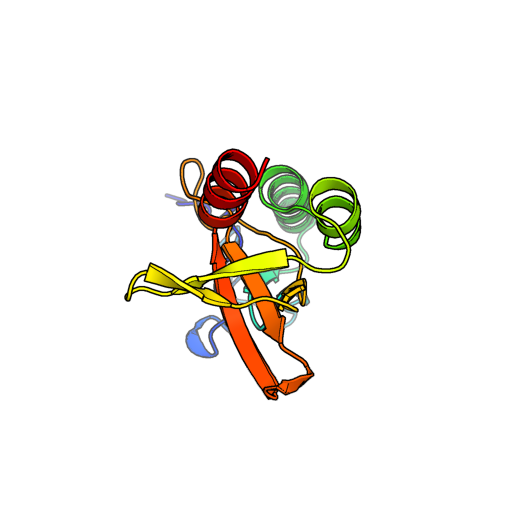 1 86 ? -2.455 -1.943 17.723 1.00 93.38 86 ASP A O 1
ATOM 697 N N . TRP A 1 87 ? -3.954 -1.199 16.227 1.00 96.12 87 TRP A N 1
ATOM 698 C CA . TRP A 1 87 ? -3.152 -1.520 15.052 1.00 96.12 87 TRP A CA 1
ATOM 699 C C . TRP A 1 87 ? -2.410 -0.282 14.570 1.00 96.12 87 TRP A C 1
ATOM 701 O O . TRP A 1 87 ? -2.938 0.821 14.626 1.00 96.12 87 TRP A O 1
ATOM 711 N N . GLU A 1 88 ? -1.207 -0.475 14.054 1.00 96.31 88 GLU A N 1
ATOM 712 C CA . GLU A 1 88 ? -0.345 0.581 13.527 1.00 96.31 88 GLU A CA 1
ATOM 713 C C . GLU A 1 88 ? 0.053 0.225 12.097 1.00 96.31 88 GLU A C 1
ATOM 715 O O . GLU A 1 88 ? 0.207 -0.957 11.767 1.00 96.31 88 GLU A O 1
ATOM 720 N N . PHE A 1 89 ? 0.249 1.227 11.241 1.00 95.50 89 PHE A N 1
ATOM 721 C CA . PHE A 1 89 ? 0.847 0.987 9.930 1.00 95.50 89 PHE A CA 1
ATOM 722 C C . PHE A 1 89 ? 2.284 0.473 10.104 1.00 95.50 89 PHE A C 1
ATOM 724 O O . PHE A 1 89 ? 3.044 0.974 10.929 1.00 95.50 89 PHE A O 1
ATOM 731 N N . ASP A 1 90 ? 2.652 -0.552 9.338 1.00 93.25 90 ASP A N 1
ATOM 732 C CA . ASP A 1 90 ? 3.997 -1.152 9.338 1.00 93.25 90 ASP A CA 1
ATOM 733 C C . ASP A 1 90 ? 4.676 -1.025 7.965 1.00 93.25 90 ASP A C 1
ATOM 735 O O . ASP A 1 90 ? 5.823 -1.429 7.791 1.00 93.25 90 ASP A O 1
ATOM 739 N N . SER A 1 91 ? 3.973 -0.475 6.969 1.00 92.38 91 SER A N 1
ATOM 740 C CA . SER A 1 91 ? 4.505 -0.234 5.631 1.00 92.38 91 SER A CA 1
ATOM 741 C C . SER A 1 91 ? 3.827 0.935 4.923 1.00 92.38 91 SER A C 1
ATOM 743 O O . SER A 1 91 ?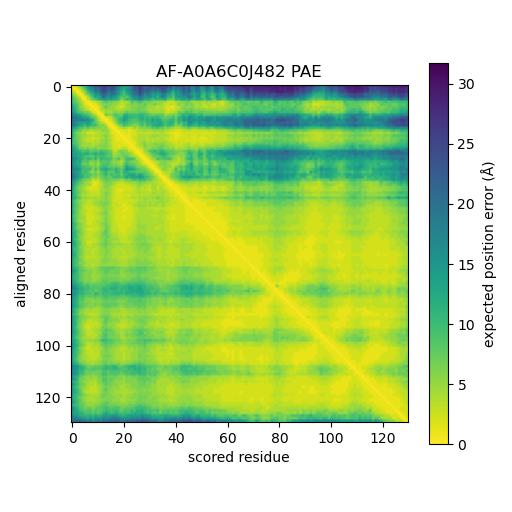 2.776 1.419 5.342 1.00 92.38 91 SER A O 1
ATOM 745 N N . ASN A 1 92 ? 4.391 1.317 3.777 1.00 92.31 92 ASN A N 1
ATOM 746 C CA . ASN A 1 92 ? 3.678 2.097 2.771 1.00 92.31 92 ASN A CA 1
ATOM 747 C C . ASN A 1 92 ? 2.470 1.304 2.24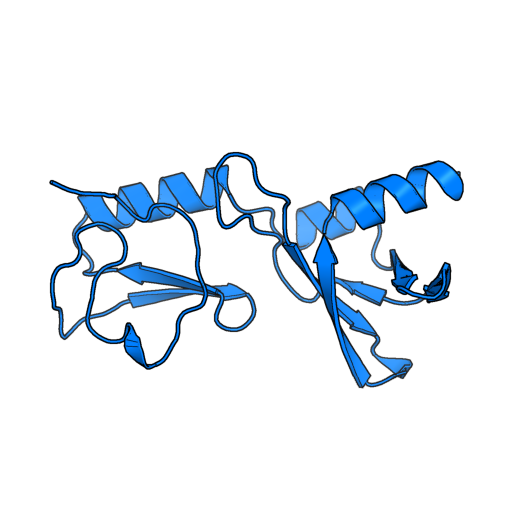7 1.00 92.31 92 ASN A C 1
ATOM 749 O O . ASN A 1 92 ? 2.492 0.067 2.233 1.00 92.31 92 ASN A O 1
ATOM 753 N N . ALA A 1 93 ? 1.442 2.016 1.7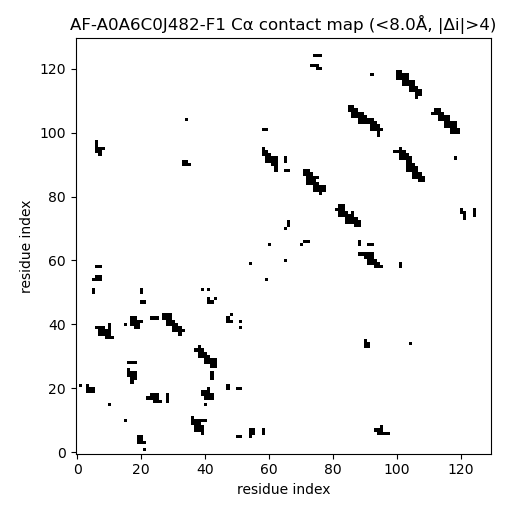92 1.00 92.69 93 ALA A N 1
ATOM 754 C CA . ALA A 1 93 ? 0.343 1.421 1.048 1.00 92.69 93 ALA A CA 1
ATOM 755 C C . ALA A 1 93 ? 0.678 1.392 -0.444 1.00 92.69 93 ALA A C 1
ATOM 757 O O . ALA A 1 93 ? 1.265 2.343 -0.960 1.00 92.69 93 ALA A O 1
ATOM 758 N N . SER A 1 94 ? 0.269 0.346 -1.155 1.00 91.81 94 SER A N 1
ATOM 759 C CA . SER A 1 94 ? 0.463 0.251 -2.602 1.00 91.81 94 SER A CA 1
ATOM 760 C C . SER A 1 94 ? -0.644 -0.529 -3.301 1.00 91.81 94 SER A C 1
ATOM 762 O O . SER A 1 94 ? -1.258 -1.399 -2.690 1.00 91.81 94 SER A O 1
ATOM 764 N N . LYS A 1 95 ? -0.878 -0.258 -4.587 1.00 89.81 95 LYS A N 1
ATOM 765 C CA . LYS A 1 95 ? -1.792 -1.047 -5.432 1.00 89.81 95 LYS A CA 1
ATOM 766 C C . LYS A 1 95 ? -1.045 -1.758 -6.557 1.00 89.81 95 LYS A C 1
ATOM 768 O O . LYS A 1 95 ? -0.151 -1.179 -7.170 1.00 89.81 95 LYS A O 1
ATOM 773 N N . GLU A 1 96 ? -1.441 -2.994 -6.847 1.00 85.88 96 GLU A N 1
ATOM 774 C CA . GLU A 1 96 ? -0.766 -3.861 -7.832 1.00 85.88 96 GLU A CA 1
ATOM 775 C C . GLU A 1 96 ? -1.328 -3.714 -9.256 1.00 85.88 96 GLU A C 1
ATOM 777 O O . GLU A 1 96 ? -0.776 -4.249 -10.214 1.00 85.88 96 GLU A O 1
ATOM 782 N N . VAL A 1 97 ? -2.453 -3.010 -9.408 1.00 84.94 97 VAL A N 1
ATOM 783 C CA . VAL A 1 97 ? -3.134 -2.782 -10.688 1.00 84.94 97 VAL A CA 1
ATOM 784 C C . VAL A 1 97 ? -3.828 -1.420 -10.687 1.00 84.94 97 VAL A C 1
ATOM 786 O O . VAL A 1 97 ? -4.127 -0.865 -9.629 1.00 84.94 97 VAL A O 1
ATOM 789 N N . LYS A 1 98 ? -4.107 -0.876 -11.879 1.00 83.50 98 LYS A N 1
ATOM 790 C CA . LYS A 1 98 ? -4.650 0.481 -12.071 1.00 83.50 98 LYS A CA 1
ATOM 791 C C . LYS A 1 98 ? -5.901 0.768 -11.239 1.00 83.50 98 LYS A C 1
ATOM 793 O O . LYS A 1 98 ? -5.933 1.773 -10.526 1.00 83.50 98 LYS A O 1
ATOM 798 N N . ASP A 1 99 ? -6.866 -0.140 -11.315 1.00 86.44 99 ASP A N 1
ATOM 799 C CA . ASP A 1 99 ? -8.204 -0.004 -10.731 1.00 86.44 99 ASP A CA 1
ATOM 800 C C . ASP A 1 99 ? -8.379 -0.890 -9.481 1.00 86.44 99 ASP A C 1
ATOM 802 O O . ASP A 1 99 ? -9.493 -1.226 -9.091 1.00 86.44 99 ASP A O 1
ATOM 806 N N . GLY A 1 100 ? -7.265 -1.316 -8.875 1.00 88.44 100 GLY A N 1
ATOM 807 C CA . GLY A 1 100 ? -7.250 -2.158 -7.679 1.00 88.44 100 GLY A CA 1
ATOM 808 C C . GLY A 1 100 ? -7.145 -1.353 -6.382 1.00 88.44 100 GLY A C 1
ATOM 809 O O . GLY A 1 100 ? -6.752 -0.182 -6.412 1.00 88.44 100 GLY A O 1
ATOM 810 N N . PRO A 1 101 ? -7.452 -1.981 -5.234 1.00 91.62 101 PRO A N 1
ATOM 811 C CA . PRO A 1 101 ? -7.357 -1.326 -3.937 1.00 91.62 101 PRO A CA 1
ATOM 812 C C . PRO A 1 101 ? -5.898 -1.087 -3.531 1.00 91.62 101 PRO A C 1
ATOM 814 O O . PRO A 1 101 ? -4.986 -1.812 -3.940 1.00 91.62 101 PRO A O 1
ATOM 817 N N . TYR A 1 102 ? -5.692 -0.091 -2.669 1.00 93.12 102 TYR A N 1
ATOM 818 C CA . TYR A 1 102 ? -4.423 0.093 -1.968 1.00 93.12 102 TYR A CA 1
ATOM 819 C C . TYR A 1 102 ? -4.348 -0.873 -0.789 1.00 93.12 102 TYR A C 1
ATOM 821 O O . TYR A 1 102 ? -5.167 -0.802 0.130 1.00 93.12 102 TYR A O 1
ATOM 829 N N . TRP A 1 103 ? -3.346 -1.742 -0.815 1.00 93.19 103 TRP A N 1
ATOM 830 C CA . TRP A 1 103 ? -3.011 -2.675 0.251 1.00 93.19 103 TRP A CA 1
ATOM 831 C C . TRP A 1 103 ? -1.917 -2.108 1.140 1.00 93.19 103 TRP A C 1
ATOM 833 O O . TRP A 1 103 ? -1.017 -1.419 0.662 1.00 93.19 103 TRP A O 1
ATOM 843 N N . VAL A 1 104 ? -1.977 -2.411 2.432 1.00 93.19 104 VAL A N 1
ATOM 844 C CA . VAL A 1 104 ? -0.989 -1.976 3.417 1.00 93.19 104 VAL A CA 1
ATOM 845 C C . VAL A 1 104 ? -0.804 -3.032 4.500 1.00 93.19 104 VAL A C 1
ATOM 847 O O . VAL A 1 104 ? -1.764 -3.693 4.909 1.00 93.19 104 VAL A O 1
ATOM 850 N N . PHE A 1 105 ? 0.429 -3.183 4.988 1.00 93.25 105 PHE A N 1
ATOM 851 C CA . PHE A 1 105 ? 0.702 -3.990 6.168 1.00 93.25 105 PHE A CA 1
ATOM 852 C C . PHE A 1 105 ? 0.491 -3.178 7.436 1.00 93.25 105 PHE A C 1
ATOM 854 O O . PHE A 1 105 ? 0.968 -2.052 7.581 1.00 93.25 105 PHE A O 1
ATOM 861 N N . VAL A 1 106 ? -0.205 -3.798 8.377 1.00 94.12 106 VAL A N 1
ATOM 862 C CA . VAL A 1 106 ? -0.458 -3.274 9.711 1.00 94.12 106 VAL A CA 1
ATOM 863 C C . VAL A 1 106 ? 0.036 -4.276 10.741 1.00 94.12 106 VAL A C 1
ATOM 865 O O . VAL A 1 106 ? 0.009 -5.494 10.517 1.00 94.12 106 VAL A O 1
ATOM 868 N N . LYS A 1 107 ? 0.483 -3.774 11.886 1.00 95.38 107 LYS A N 1
ATOM 869 C CA . LYS A 1 107 ? 0.936 -4.587 13.012 1.00 95.38 107 LYS A CA 1
ATOM 870 C C . LYS A 1 107 ? 0.151 -4.260 14.267 1.00 95.38 107 LYS A C 1
ATOM 872 O O . LYS A 1 107 ? -0.245 -3.122 14.485 1.00 95.38 107 LYS A O 1
ATOM 877 N N . ASN A 1 108 ? -0.020 -5.262 15.112 1.00 94.94 108 ASN A N 1
ATOM 878 C CA . ASN A 1 108 ? -0.457 -5.087 16.483 1.00 94.94 108 ASN A CA 1
ATOM 879 C C . ASN A 1 108 ? 0.691 -5.528 17.391 1.00 94.94 108 ASN A C 1
ATOM 881 O O . ASN A 1 108 ? 0.997 -6.723 17.469 1.00 94.94 108 ASN A O 1
ATOM 885 N N . ILE A 1 109 ? 1.334 -4.560 18.050 1.00 86.50 109 ILE A N 1
ATOM 886 C CA . ILE A 1 109 ? 2.507 -4.802 18.902 1.00 86.50 109 ILE A CA 1
ATOM 887 C C . ILE A 1 109 ? 2.130 -5.698 20.085 1.00 86.50 109 ILE A C 1
ATOM 889 O O . ILE A 1 109 ? 2.826 -6.671 20.365 1.00 86.50 109 ILE A O 1
ATOM 893 N N . SER A 1 110 ? 0.991 -5.426 20.731 1.00 87.94 110 SER A N 1
ATOM 894 C CA . SER A 1 110 ? 0.540 -6.164 21.920 1.00 87.94 110 SER A CA 1
ATOM 895 C C . SER A 1 110 ? 0.287 -7.650 21.653 1.00 87.94 110 SER A C 1
ATOM 897 O O . SER A 1 110 ? 0.536 -8.495 22.509 1.00 87.94 110 SER A O 1
ATOM 899 N N . GLN A 1 111 ? -0.174 -7.980 20.446 1.00 89.00 111 GLN A N 1
ATOM 900 C CA . GLN A 1 111 ? -0.478 -9.351 20.043 1.00 89.00 111 GLN A CA 1
ATOM 901 C C . GLN A 1 111 ? 0.650 -10.000 19.234 1.00 89.00 111 GLN A C 1
ATOM 903 O O . GLN A 1 111 ? 0.518 -11.163 18.855 1.00 89.00 111 GLN A O 1
ATOM 908 N N . ASN A 1 112 ? 1.722 -9.257 18.937 1.00 89.44 112 ASN A N 1
ATOM 909 C CA . ASN A 1 112 ? 2.781 -9.644 18.006 1.00 89.44 112 ASN A CA 1
ATOM 910 C C . ASN A 1 112 ? 2.226 -10.206 16.679 1.00 89.44 112 ASN A C 1
ATOM 912 O O . ASN A 1 112 ? 2.644 -11.259 16.193 1.00 89.44 112 ASN A O 1
ATOM 916 N N . LYS A 1 113 ? 1.226 -9.521 16.111 1.00 91.69 113 LYS A N 1
ATOM 917 C CA . LYS A 1 113 ? 0.567 -9.920 14.859 1.00 91.69 113 LYS A CA 1
ATOM 918 C C . LYS A 1 113 ? 0.826 -8.911 13.759 1.00 91.69 113 LYS A C 1
ATOM 920 O O . LYS A 1 113 ? 0.900 -7.712 14.005 1.00 91.69 113 LYS A O 1
ATOM 925 N N . ARG A 1 114 ? 0.873 -9.414 12.528 1.00 92.44 114 ARG A N 1
ATOM 926 C CA . ARG A 1 114 ? 0.855 -8.617 11.303 1.00 92.44 114 ARG A CA 1
ATOM 927 C C . ARG A 1 114 ? -0.282 -9.063 10.411 1.00 92.44 114 ARG A C 1
ATOM 929 O O . ARG A 1 114 ? -0.652 -10.238 10.412 1.00 92.44 114 ARG A O 1
ATOM 936 N N . LYS A 1 115 ? -0.817 -8.124 9.646 1.00 91.12 115 LYS A N 1
ATOM 937 C CA . LYS A 1 115 ? -1.892 -8.381 8.701 1.00 91.12 115 LYS A CA 1
ATOM 938 C C . LYS A 1 115 ? -1.788 -7.422 7.526 1.00 91.12 115 LYS A C 1
ATOM 940 O O . LYS A 1 115 ? -1.354 -6.290 7.686 1.00 91.12 115 LYS A O 1
ATOM 945 N N . GLU A 1 116 ? -2.211 -7.887 6.364 1.00 91.94 116 GLU A N 1
ATOM 946 C CA . GLU A 1 116 ? -2.421 -7.053 5.188 1.00 91.94 116 GLU A CA 1
ATOM 947 C C . GLU A 1 116 ? -3.906 -6.672 5.100 1.00 91.94 116 GLU A C 1
ATOM 949 O O . GLU A 1 116 ? -4.787 -7.519 5.288 1.00 91.94 116 GLU A O 1
ATOM 954 N N . VAL A 1 117 ? -4.192 -5.391 4.880 1.00 93.25 117 VAL A N 1
ATOM 955 C CA . VAL A 1 117 ? -5.554 -4.841 4.781 1.00 93.25 117 VAL A CA 1
ATOM 956 C C . VAL A 1 117 ? -5.634 -3.816 3.654 1.00 93.25 117 VAL A C 1
ATOM 958 O O . VAL A 1 117 ? -4.608 -3.306 3.206 1.00 93.25 117 VAL A O 1
ATOM 961 N N . THR A 1 118 ? -6.846 -3.500 3.196 1.00 94.56 118 THR A N 1
ATOM 962 C CA . THR A 1 118 ? -7.066 -2.429 2.215 1.00 94.56 118 THR A CA 1
ATOM 963 C C . THR A 1 118 ? -7.368 -1.104 2.906 1.00 94.56 118 THR A C 1
ATOM 965 O O . THR A 1 118 ? -8.043 -1.083 3.940 1.00 94.56 118 THR A O 1
ATOM 968 N N . LEU A 1 119 ? -6.928 0.012 2.318 1.00 94.56 119 LEU A N 1
ATOM 969 C CA . LEU A 1 119 ? -7.295 1.347 2.810 1.00 94.56 119 LEU A CA 1
ATOM 970 C C . LEU A 1 119 ? -8.812 1.577 2.776 1.00 94.56 119 LEU A C 1
ATOM 972 O O . LEU A 1 119 ? -9.343 2.177 3.705 1.00 94.56 119 LEU A O 1
ATOM 976 N N . ASP A 1 120 ? -9.517 1.019 1.787 1.00 93.62 120 ASP A N 1
ATOM 977 C CA . ASP A 1 120 ? -10.980 1.107 1.693 1.00 93.62 120 ASP A CA 1
ATOM 978 C C . ASP A 1 120 ? -11.663 0.525 2.939 1.00 93.62 120 ASP A C 1
ATOM 980 O O . ASP A 1 120 ? -12.571 1.139 3.496 1.00 93.62 120 ASP A O 1
ATOM 984 N N . SER A 1 121 ? -11.171 -0.612 3.450 1.00 92.81 121 SER A N 1
ATOM 985 C CA . SER A 1 121 ? -11.719 -1.222 4.670 1.00 92.81 121 SER A CA 1
ATOM 986 C C . SER A 1 121 ? -11.521 -0.348 5.915 1.00 92.81 121 SER A C 1
ATOM 988 O O . SER A 1 121 ? -12.358 -0.350 6.818 1.00 92.81 121 SER A O 1
ATOM 990 N N . ILE A 1 122 ? -10.434 0.430 5.958 1.00 93.56 122 ILE A N 1
ATOM 991 C CA . ILE A 1 122 ? -10.148 1.385 7.034 1.00 93.56 122 ILE A CA 1
ATOM 992 C C . ILE A 1 122 ? -11.038 2.629 6.877 1.00 93.56 122 ILE A C 1
ATOM 994 O O . ILE A 1 122 ? -11.604 3.111 7.859 1.00 93.56 122 ILE A O 1
ATOM 998 N N . ASP A 1 123 ? -11.204 3.136 5.651 1.00 92.56 123 ASP A N 1
ATOM 999 C CA . ASP A 1 123 ? -12.078 4.273 5.341 1.00 92.56 123 ASP A CA 1
ATOM 1000 C C . ASP A 1 123 ? -13.544 3.977 5.694 1.00 92.56 123 ASP A C 1
ATOM 1002 O O . ASP A 1 123 ? -14.216 4.816 6.297 1.00 92.56 123 ASP A O 1
ATOM 1006 N N . GLU A 1 124 ? -14.045 2.785 5.361 1.00 90.12 124 GLU A N 1
ATOM 1007 C CA . GLU A 1 124 ? -15.392 2.336 5.730 1.00 90.12 124 GLU A CA 1
ATOM 1008 C C . GLU A 1 124 ? -15.591 2.314 7.246 1.00 90.12 124 GLU A C 1
ATOM 1010 O O . GLU A 1 124 ? -16.591 2.830 7.747 1.00 90.12 124 GLU A O 1
ATOM 1015 N N . LEU A 1 125 ? -14.623 1.782 7.993 1.00 88.69 125 LEU A N 1
ATOM 1016 C CA . LEU A 1 125 ? -14.684 1.753 9.454 1.00 88.69 125 LEU A CA 1
ATOM 1017 C C . LEU A 1 125 ? -14.673 3.149 10.065 1.00 88.69 125 LEU A C 1
ATOM 1019 O O . LEU A 1 125 ? -15.474 3.436 10.952 1.00 88.69 125 LEU A O 1
ATOM 1023 N N . ASN A 1 126 ? -13.822 4.039 9.563 1.00 86.06 126 ASN A N 1
ATOM 1024 C CA . ASN A 1 126 ? -13.746 5.410 10.058 1.00 86.06 126 ASN A CA 1
ATOM 1025 C C . ASN A 1 126 ? -15.023 6.218 9.808 1.00 86.06 126 ASN A C 1
ATOM 1027 O O . ASN A 1 126 ? -15.276 7.169 10.541 1.00 86.06 126 ASN A O 1
ATOM 1031 N N . LYS A 1 127 ? -15.825 5.864 8.797 1.00 86.00 127 LYS A N 1
ATOM 1032 C CA . LYS A 1 127 ? -17.152 6.464 8.580 1.00 86.00 127 LYS A CA 1
ATOM 1033 C C . LYS A 1 127 ? -18.192 5.966 9.581 1.00 86.00 127 LYS A C 1
ATOM 1035 O O . LYS A 1 127 ? -19.105 6.710 9.896 1.00 86.00 127 LYS A O 1
ATOM 1040 N N . VAL A 1 128 ? -18.075 4.719 10.040 1.00 80.94 128 VAL A N 1
ATOM 1041 C CA . VAL A 1 128 ? -19.008 4.113 11.007 1.00 80.94 128 VAL A CA 1
ATOM 1042 C C . VAL A 1 128 ? -18.700 4.545 12.443 1.00 80.94 128 VAL A C 1
ATOM 1044 O O . VAL A 1 128 ? -19.603 4.609 13.269 1.00 80.94 128 VAL A O 1
ATOM 1047 N N . LEU A 1 129 ? -17.428 4.808 12.753 1.00 76.38 129 LEU A N 1
ATOM 1048 C CA . LEU A 1 129 ? -16.967 5.165 14.100 1.00 76.38 129 LEU A CA 1
ATOM 1049 C C . LEU A 1 129 ? -17.039 6.672 14.418 1.00 76.38 129 LEU A C 1
ATOM 1051 O O . LEU A 1 129 ? -16.771 7.047 15.558 1.00 76.38 129 LEU A O 1
ATOM 1055 N N . LYS A 1 130 ? -17.352 7.520 13.432 1.00 66.44 130 LYS A N 1
ATOM 1056 C CA . LYS A 1 130 ? -17.570 8.967 13.589 1.00 66.44 130 LYS A CA 1
ATOM 1057 C C . LYS A 1 130 ? -19.056 9.279 13.672 1.00 66.44 130 LYS A C 1
ATOM 1059 O O . LYS A 1 130 ? -19.393 10.204 14.438 1.00 66.44 130 LYS A O 1
#

Sequence (130 aa):
MSTTIIYPHRIEFLNRGKCSVCGSLTQKIVNTNLSHFFGWTSCNQKDCDEKIKQSYNETTTDIETLIKKYGEKITIKRSNNTLEHDWEFDSNASKEVKDGPYWVFVKNISQNKRKEVTLDSIDELNKVLK

Radius of gyration: 16.72 Å; Cα contacts (8 Å, |Δi|>4): 232; chains: 1; bounding box: 42×29×50 Å

Organism: NCBI:txid1070528

Secondary structure (DSSP, 8-state):
------S-EE--GGGTTB-TTT--B-SSPEEEEEETTEEEEE---HHHHHHHHHHHHHHEE-HHHHHHHH-SSEEEE-TTS-EEEEEEE-S-EE-SSTTSPPEEEEEETTTTEEEEEEHHHHHHHHHH--

pLDDT: mean 83.9, std 12.42, range [31.78, 96.56]

Foldseek 3Di:
DFPAQLFKDQQDPVLPQAWSGGRHGAPDWDFDDQDDRIATTHNPDPVSVVSSVVNCVVFKAFQVNVCVVQNQKAWAADPVRDIDTQKGFPGIWGDSDDPGFTKTWIARPVVRDIDIDTVVRRVVVVVVVD

Nearest PDB structures (foldseek):
  3pyj-assembly1_A  TM=4.105E-01  e=4.770E+00  Dioscoreophyllum cumminsii
  3q2p-assembly3_C  TM=3.461E-01  e=2.388E+00  Dioscoreophyllum cumminsii